Protein AF-A0A258FWJ2-F1 (afdb_monomer_lite)

Foldseek 3Di:
DDDDDPPPPPPPPPPDPDDPVVVVVVVVVVVVVVVVVDDPPPPPPPPVPPDDDPVNVVVVVVVVVVVVVVVVVVVVVVVVVVVVVVVVVVVLVVVVVVLVVQLVVVLVVLCVVCVVCVPVDDPCVSCVPVPSRPNPD

Radius of gyration: 53.13 Å; chains: 1; bounding box: 65×45×144 Å

Secondary structure (DSSP, 8-state):
-------------------HHHHHHHHHHHHHHHHHS----------------HHHHHHHHHHHHHHHHHHHHHHHHHHHHHHHHHHHHHHHHHHHHHHHHHHHHHHHHHHHHTGGGTTTS-HHHH--GGGS--S--

pLDDT: mean 71.68, std 14.43, range [39.16, 95.69]

Structure (mmCIF, N/CA/C/O backbone):
data_AF-A0A258FWJ2-F1
#
_entry.id   AF-A0A258FWJ2-F1
#
loop_
_atom_site.group_PDB
_atom_site.id
_atom_site.type_symbol
_atom_site.label_atom_id
_atom_site.label_alt_id
_atom_site.label_comp_id
_atom_site.label_asym_id
_atom_site.label_entity_id
_atom_site.label_seq_id
_atom_site.pdbx_PDB_ins_code
_atom_site.Cartn_x
_atom_site.Cartn_y
_atom_site.Cartn_z
_atom_site.occupancy
_atom_site.B_iso_or_equiv
_atom_site.auth_seq_id
_atom_site.auth_comp_id
_atom_site.auth_asym_id
_atom_site.auth_atom_id
_atom_site.pdbx_PDB_model_num
ATOM 1 N N . MET A 1 1 ? 8.472 -38.334 -91.007 1.00 42.06 1 MET A N 1
ATOM 2 C CA . MET A 1 1 ? 8.929 -37.196 -91.835 1.00 42.06 1 MET A CA 1
ATOM 3 C C . MET A 1 1 ? 7.805 -36.821 -92.793 1.00 42.06 1 MET A C 1
ATOM 5 O O . MET A 1 1 ? 7.604 -37.511 -93.783 1.00 42.06 1 MET A O 1
ATOM 9 N N . GLN A 1 2 ? 6.985 -35.828 -92.437 1.00 39.69 2 GLN A N 1
ATOM 10 C CA . GLN A 1 2 ? 5.788 -35.453 -93.197 1.00 39.69 2 GLN A CA 1
ATOM 11 C C . GLN A 1 2 ? 5.977 -34.100 -93.893 1.00 39.69 2 GLN A C 1
ATOM 13 O O . GLN A 1 2 ? 6.179 -33.077 -93.252 1.00 39.69 2 GLN A O 1
ATOM 18 N N . ARG A 1 3 ? 5.947 -34.194 -95.227 1.00 39.22 3 ARG A N 1
ATOM 19 C CA . ARG A 1 3 ? 5.434 -33.274 -96.254 1.00 39.22 3 ARG A CA 1
ATOM 20 C C . ARG A 1 3 ? 5.308 -31.794 -95.874 1.00 39.22 3 ARG A C 1
ATOM 22 O O . ARG A 1 3 ? 4.415 -31.393 -95.136 1.00 39.22 3 ARG A O 1
ATOM 29 N N . GLY A 1 4 ? 6.135 -30.986 -96.538 1.00 46.12 4 GLY A N 1
ATOM 30 C CA . GLY A 1 4 ? 5.884 -29.564 -96.720 1.00 46.12 4 GLY A CA 1
ATOM 31 C C . GLY A 1 4 ? 4.549 -29.342 -97.429 1.00 46.12 4 GLY A C 1
ATOM 32 O O . GLY A 1 4 ? 4.340 -29.805 -98.548 1.00 46.12 4 GLY A O 1
ATOM 33 N N . GLY A 1 5 ? 3.651 -28.634 -96.753 1.00 39.16 5 GLY A N 1
ATOM 34 C CA . GLY A 1 5 ? 2.446 -28.057 -97.326 1.00 39.16 5 GLY A CA 1
ATOM 35 C C . GLY A 1 5 ? 2.524 -26.547 -97.169 1.00 39.16 5 GLY A C 1
ATOM 36 O O . GLY A 1 5 ? 2.192 -26.016 -96.112 1.00 39.16 5 GLY A O 1
ATOM 37 N N . GLN A 1 6 ? 2.992 -25.846 -98.201 1.00 41.50 6 GLN A N 1
ATOM 38 C CA . GLN A 1 6 ? 2.782 -24.405 -98.288 1.00 41.50 6 GLN A CA 1
ATOM 39 C C . GLN A 1 6 ? 1.311 -24.175 -98.633 1.00 41.50 6 GLN A C 1
ATOM 41 O O . GLN A 1 6 ? 0.895 -24.302 -99.781 1.00 41.50 6 GLN A O 1
ATOM 46 N N . VAL A 1 7 ? 0.513 -23.866 -97.613 1.00 50.16 7 VAL A N 1
ATOM 47 C CA . VAL A 1 7 ? -0.854 -23.379 -97.785 1.00 50.16 7 VAL A CA 1
ATOM 48 C C . VAL A 1 7 ? -0.756 -21.946 -98.297 1.00 50.16 7 VAL A C 1
ATOM 50 O O . VAL A 1 7 ? -0.542 -21.003 -97.536 1.00 50.16 7 VAL A O 1
ATOM 53 N N . THR A 1 8 ? -0.883 -21.773 -99.611 1.00 44.75 8 THR A N 1
ATOM 54 C CA . THR A 1 8 ? -1.053 -20.468 -100.251 1.00 44.75 8 THR A CA 1
ATOM 55 C C . THR A 1 8 ? -2.443 -19.925 -99.931 1.00 44.75 8 THR A C 1
ATOM 57 O O . THR A 1 8 ? -3.365 -19.995 -100.740 1.00 44.75 8 THR A O 1
ATOM 60 N N . GLY A 1 9 ? -2.605 -19.374 -98.730 1.00 44.62 9 GLY A N 1
ATOM 61 C CA . GLY A 1 9 ? -3.699 -18.459 -98.439 1.00 44.62 9 GLY A CA 1
ATOM 62 C C . GLY A 1 9 ? -3.411 -17.132 -99.131 1.00 44.62 9 GLY A C 1
ATOM 63 O O . GLY A 1 9 ? -2.594 -16.349 -98.649 1.00 44.62 9 GLY A O 1
ATOM 64 N N . GLN A 1 10 ? -4.050 -16.877 -100.276 1.00 44.03 10 GLN A N 1
ATOM 65 C CA . GLN A 1 10 ? -4.081 -15.544 -100.877 1.00 44.03 10 GLN A CA 1
ATOM 66 C C . GLN A 1 10 ? -4.831 -14.587 -99.940 1.00 44.03 10 GLN A C 1
ATOM 68 O O . GLN A 1 10 ? -6.030 -14.353 -100.080 1.00 44.03 10 GLN A O 1
ATOM 73 N N . TYR A 1 11 ? -4.124 -13.978 -98.994 1.00 47.44 11 TYR A N 1
ATOM 74 C CA . TYR A 1 11 ? -4.615 -12.774 -98.346 1.00 47.44 11 TYR A CA 1
ATOM 75 C C . TYR A 1 11 ? -4.491 -11.642 -99.363 1.00 47.44 11 TYR A C 1
ATOM 77 O O . TYR A 1 11 ? -3.413 -11.081 -99.565 1.00 47.44 11 TYR A O 1
ATOM 85 N N . ARG A 1 12 ? -5.598 -11.299 -100.033 1.00 43.47 12 ARG A N 1
ATOM 86 C CA . ARG A 1 12 ? -5.720 -10.002 -100.707 1.00 43.47 12 ARG A CA 1
ATOM 87 C C . ARG A 1 12 ? -5.593 -8.923 -99.634 1.00 43.47 12 ARG A C 1
ATOM 89 O O . ARG A 1 12 ? -6.575 -8.526 -99.012 1.00 43.47 12 ARG A O 1
ATOM 96 N N . VAL A 1 13 ? -4.368 -8.461 -99.395 1.00 53.97 13 VAL A N 1
ATOM 97 C CA . VAL A 1 13 ? -4.097 -7.297 -98.553 1.00 53.97 13 VAL A CA 1
ATOM 98 C C . VAL A 1 13 ? -4.634 -6.091 -99.305 1.00 53.97 13 VAL A C 1
ATOM 100 O O . VAL A 1 13 ? -3.949 -5.484 -100.129 1.00 53.97 13 VAL A O 1
ATOM 103 N N . ASN A 1 14 ? -5.895 -5.759 -99.044 1.00 53.50 14 ASN A N 1
ATOM 104 C CA . ASN A 1 14 ? -6.475 -4.497 -99.461 1.00 53.50 14 ASN A CA 1
ATOM 105 C C . ASN A 1 14 ? -5.670 -3.399 -98.751 1.00 53.50 14 ASN A C 1
ATOM 107 O O . ASN A 1 14 ? -5.885 -3.129 -97.568 1.00 53.50 14 ASN A O 1
ATOM 111 N N . ARG A 1 15 ? -4.679 -2.815 -99.440 1.00 54.47 15 ARG A N 1
ATOM 112 C CA . ARG A 1 15 ? -3.835 -1.729 -98.921 1.00 54.47 15 ARG A CA 1
ATOM 113 C C . ARG A 1 15 ? -4.678 -0.463 -98.779 1.00 54.47 15 ARG A C 1
ATOM 115 O O . ARG A 1 15 ? -4.561 0.475 -99.563 1.00 54.47 15 ARG A O 1
ATOM 122 N N . ARG A 1 16 ? -5.535 -0.410 -97.761 1.00 62.28 16 ARG A N 1
ATOM 123 C CA . ARG A 1 16 ? -6.102 0.857 -97.304 1.00 62.28 16 ARG A CA 1
ATOM 124 C C . ARG A 1 16 ? -4.953 1.672 -96.718 1.00 62.28 16 ARG A C 1
ATOM 126 O O . ARG A 1 16 ? -4.157 1.151 -95.940 1.00 62.28 16 ARG A O 1
ATOM 133 N N . ARG A 1 17 ? -4.824 2.936 -97.130 1.00 60.09 17 ARG A N 1
ATOM 134 C CA . ARG A 1 17 ? -3.813 3.857 -96.594 1.00 60.09 17 ARG A CA 1
ATOM 135 C C . ARG A 1 17 ? -4.141 4.133 -95.128 1.00 60.09 17 ARG A C 1
ATOM 137 O O . ARG A 1 17 ? -4.901 5.040 -94.811 1.00 60.09 17 ARG A O 1
ATOM 144 N N . ILE A 1 18 ? -3.598 3.316 -94.233 1.00 62.81 18 ILE A N 1
ATOM 145 C CA . ILE A 1 18 ? -3.693 3.533 -92.794 1.00 62.81 18 ILE A CA 1
ATOM 146 C C . ILE A 1 18 ? -2.810 4.744 -92.477 1.00 62.81 18 ILE A C 1
ATOM 148 O O . ILE A 1 18 ? -1.599 4.722 -92.700 1.00 62.81 18 ILE A O 1
ATOM 152 N N . GLY A 1 19 ? -3.428 5.833 -92.017 1.00 64.62 19 GLY A N 1
ATOM 153 C CA . GLY A 1 19 ? -2.712 7.054 -91.656 1.00 64.62 19 GLY A CA 1
ATOM 154 C C . GLY A 1 19 ? -1.692 6.800 -90.542 1.00 64.62 19 GLY A C 1
ATOM 1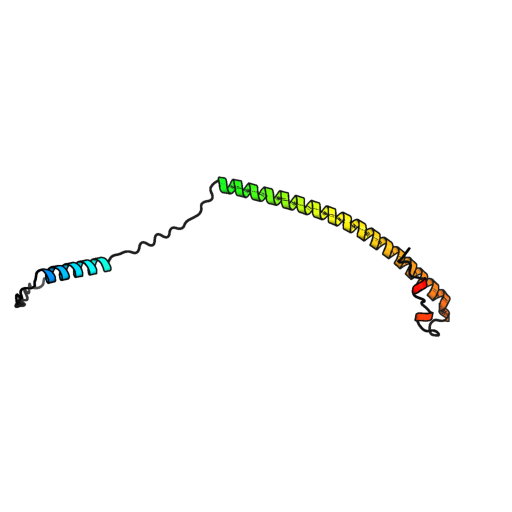55 O O . GLY A 1 19 ? -1.904 5.956 -89.671 1.00 64.62 19 GLY A O 1
ATOM 156 N N . LYS A 1 20 ? -0.589 7.562 -90.533 1.00 64.00 20 LYS A N 1
ATOM 157 C CA . LYS A 1 20 ? 0.539 7.401 -89.588 1.00 64.00 20 LYS A CA 1
ATOM 158 C C . LYS A 1 20 ? 0.106 7.333 -88.109 1.00 64.00 20 LYS A C 1
ATOM 160 O O . LYS A 1 20 ? 0.735 6.638 -87.318 1.00 64.00 20 LYS A O 1
ATOM 165 N N . LYS A 1 21 ? -1.005 7.990 -87.753 1.00 62.91 21 LYS A N 1
ATOM 166 C CA . LYS A 1 21 ? -1.590 7.990 -86.400 1.00 62.91 21 LYS A CA 1
ATOM 167 C C . LYS A 1 21 ? -2.117 6.616 -85.964 1.00 62.91 21 LYS A C 1
ATOM 169 O O . LYS A 1 21 ? -1.930 6.233 -84.816 1.00 62.91 21 LYS A O 1
ATOM 174 N N . ALA A 1 22 ? -2.705 5.846 -86.877 1.00 63.75 22 ALA A N 1
ATOM 175 C CA . ALA A 1 22 ? -3.238 4.521 -86.564 1.00 63.75 22 ALA A CA 1
ATOM 176 C C . ALA A 1 22 ? -2.125 3.472 -86.380 1.00 63.75 22 ALA A C 1
ATOM 178 O O . ALA A 1 22 ? -2.260 2.578 -85.550 1.00 63.75 22 ALA A O 1
ATOM 179 N N . MET A 1 23 ? -0.985 3.625 -87.068 1.00 63.16 23 MET A N 1
ATOM 180 C CA . MET A 1 23 ? 0.195 2.787 -86.805 1.00 63.16 23 MET A CA 1
ATOM 181 C C . MET A 1 23 ? 0.864 3.097 -85.461 1.00 63.16 23 MET A C 1
ATOM 183 O O . MET A 1 23 ? 1.434 2.203 -84.839 1.00 63.16 23 MET A O 1
ATOM 187 N N . ALA A 1 24 ? 0.819 4.351 -85.003 1.00 68.00 24 ALA A N 1
ATOM 188 C CA . ALA A 1 24 ? 1.322 4.702 -83.677 1.00 68.00 24 ALA A CA 1
ATOM 189 C C . ALA A 1 24 ? 0.452 4.076 -82.575 1.00 68.00 24 ALA A C 1
ATOM 191 O O . ALA A 1 24 ? 0.984 3.529 -81.615 1.00 68.00 24 ALA A O 1
ATOM 192 N N . LEU A 1 25 ? -0.870 4.088 -82.761 1.00 70.50 25 LEU A N 1
ATOM 193 C CA . LEU A 1 25 ? -1.834 3.583 -81.784 1.00 70.50 25 LEU A CA 1
ATOM 194 C C . LEU A 1 25 ? -1.801 2.050 -81.656 1.00 70.50 25 LEU A C 1
ATOM 196 O O . LEU A 1 25 ? -1.854 1.519 -80.548 1.00 70.50 25 LEU A O 1
ATOM 200 N N . SER A 1 26 ? -1.611 1.322 -82.763 1.00 68.19 26 SER A N 1
ATOM 201 C CA . SER A 1 26 ? -1.420 -0.133 -82.698 1.00 68.19 26 SER A CA 1
ATOM 202 C C . SER A 1 26 ? -0.120 -0.508 -81.978 1.00 68.19 26 SER A C 1
ATOM 204 O O . SER A 1 26 ? -0.109 -1.410 -81.142 1.00 68.19 26 SER A O 1
ATOM 206 N N . ARG A 1 27 ? 0.969 0.237 -82.212 1.00 68.00 27 ARG A N 1
ATOM 207 C CA . ARG A 1 27 ? 2.251 0.016 -81.524 1.00 68.00 27 ARG A CA 1
ATOM 208 C C . ARG A 1 27 ? 2.180 0.315 -80.028 1.00 68.00 27 ARG A C 1
ATOM 210 O O . ARG A 1 27 ? 2.769 -0.428 -79.248 1.00 68.00 27 ARG A O 1
ATOM 217 N N . THR A 1 28 ? 1.464 1.359 -79.608 1.00 68.56 28 THR A N 1
ATOM 218 C CA . THR A 1 28 ? 1.301 1.658 -78.177 1.00 68.56 28 THR A CA 1
ATOM 219 C C . THR A 1 28 ? 0.393 0.652 -77.481 1.00 68.56 28 THR A C 1
ATOM 221 O O . THR A 1 28 ? 0.716 0.251 -76.367 1.00 68.56 28 THR A O 1
ATOM 224 N N . SER A 1 29 ? -0.674 0.177 -78.135 1.00 70.06 29 SER A N 1
ATOM 225 C CA . SER A 1 29 ? -1.558 -0.855 -77.568 1.00 70.06 29 SER A CA 1
ATOM 226 C C . SER A 1 29 ? -0.821 -2.172 -77.289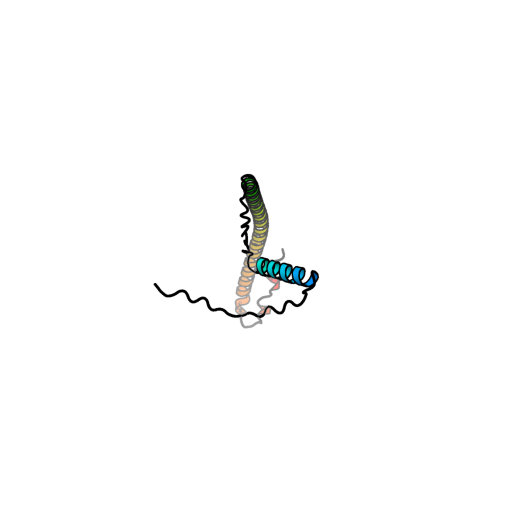 1.00 70.06 29 SER A C 1
ATOM 228 O O . SER A 1 29 ? -0.903 -2.691 -76.178 1.00 70.06 29 SER A O 1
ATOM 230 N N . LEU A 1 30 ? 0.024 -2.625 -78.224 1.00 66.19 30 LEU A N 1
ATOM 231 C CA . LEU A 1 30 ? 0.864 -3.817 -78.056 1.00 66.19 30 LEU A CA 1
ATOM 232 C C . LEU A 1 30 ? 1.905 -3.659 -76.936 1.00 66.19 30 LEU A C 1
ATOM 234 O O . LEU A 1 30 ? 2.220 -4.617 -76.232 1.00 66.19 30 LEU A O 1
ATOM 238 N N . LEU A 1 31 ? 2.447 -2.451 -76.742 1.00 66.75 31 LEU A N 1
ATOM 239 C CA . LEU A 1 31 ? 3.363 -2.168 -75.632 1.00 66.75 31 LEU A CA 1
ATOM 240 C C . LEU A 1 31 ? 2.637 -2.101 -74.280 1.00 66.75 31 LEU A C 1
ATOM 242 O O . LEU A 1 31 ? 3.226 -2.476 -73.265 1.00 66.75 31 LEU A O 1
ATOM 246 N N . LEU A 1 32 ? 1.379 -1.650 -74.258 1.00 65.81 32 LEU A N 1
ATOM 247 C CA . LEU A 1 32 ? 0.546 -1.633 -73.055 1.00 65.81 32 LEU A CA 1
ATOM 248 C C . LEU A 1 32 ? 0.177 -3.053 -72.613 1.00 65.81 32 LEU A C 1
ATOM 250 O O . LEU A 1 32 ? 0.392 -3.394 -71.452 1.00 65.81 32 LEU A O 1
ATOM 254 N N . GLU A 1 33 ? -0.291 -3.901 -73.534 1.00 63.78 33 GLU A N 1
ATOM 255 C CA . GLU A 1 33 ? -0.618 -5.309 -73.249 1.00 63.78 33 GLU A CA 1
ATOM 256 C C . GLU A 1 33 ? 0.595 -6.083 -72.718 1.00 63.78 33 GLU A C 1
ATOM 258 O O . GLU A 1 33 ? 0.490 -6.870 -71.772 1.00 63.78 33 GLU A O 1
ATOM 263 N N . ARG A 1 34 ? 1.788 -5.805 -73.260 1.00 61.66 34 ARG A N 1
ATOM 264 C CA . ARG A 1 34 ? 3.033 -6.442 -72.811 1.00 61.66 34 ARG A CA 1
ATOM 265 C C . ARG A 1 34 ? 3.495 -5.963 -71.431 1.00 61.66 34 ARG A C 1
ATOM 267 O O . ARG A 1 34 ? 4.142 -6.720 -70.717 1.00 61.66 34 ARG A O 1
ATOM 274 N N . LYS A 1 35 ? 3.168 -4.725 -71.038 1.00 59.91 35 LYS A N 1
ATOM 275 C CA . LYS A 1 35 ? 3.461 -4.191 -69.694 1.00 59.91 35 LYS A CA 1
ATOM 276 C C . LYS A 1 35 ? 2.418 -4.597 -68.650 1.00 59.91 35 LYS A C 1
ATOM 278 O O . LYS A 1 35 ? 2.769 -4.716 -67.481 1.00 59.91 35 LYS A O 1
ATOM 283 N N . MET A 1 36 ? 1.170 -4.844 -69.050 1.00 59.00 36 MET A N 1
ATOM 284 C CA . MET A 1 36 ? 0.121 -5.336 -68.147 1.00 59.00 36 MET A CA 1
ATOM 285 C C . MET A 1 36 ? 0.295 -6.814 -67.768 1.00 59.00 36 MET A C 1
ATOM 287 O O . MET A 1 36 ? -0.156 -7.220 -66.701 1.00 59.00 36 MET A O 1
ATOM 291 N N . SER A 1 37 ? 0.975 -7.611 -68.596 1.00 56.69 37 SER A N 1
ATOM 292 C CA . SER A 1 37 ? 1.133 -9.058 -68.388 1.00 56.69 37 SER A CA 1
ATOM 293 C C . SER A 1 37 ? 2.380 -9.477 -67.599 1.00 56.69 37 SER A C 1
ATOM 295 O O . SER A 1 37 ? 2.512 -10.655 -67.274 1.00 56.69 37 SER A O 1
ATOM 297 N N . VAL A 1 38 ? 3.287 -8.560 -67.233 1.00 61.25 38 VAL A N 1
ATOM 298 C CA . VAL A 1 38 ? 4.512 -8.924 -66.495 1.00 61.25 38 VAL A CA 1
ATOM 299 C C . VAL A 1 38 ? 4.882 -7.866 -65.455 1.00 61.25 38 VAL A C 1
ATOM 301 O O . VAL A 1 38 ? 5.729 -7.005 -65.676 1.00 61.25 38 VAL A O 1
ATOM 304 N N . ALA A 1 39 ? 4.287 -7.972 -64.271 1.00 60.00 39 ALA A N 1
ATOM 305 C CA . ALA A 1 39 ? 4.876 -7.424 -63.055 1.00 60.00 39 ALA A CA 1
ATOM 306 C C . ALA A 1 39 ? 4.797 -8.490 -61.952 1.00 60.00 39 ALA A C 1
ATOM 308 O O . ALA A 1 39 ? 3.730 -8.665 -61.357 1.00 60.00 39 ALA A O 1
ATOM 309 N N . PRO A 1 40 ? 5.883 -9.226 -61.637 1.00 57.50 40 PRO A N 1
ATOM 310 C CA . PRO A 1 40 ? 5.900 -10.006 -60.414 1.00 57.50 40 PRO A CA 1
ATOM 311 C C . PRO A 1 40 ? 5.883 -9.017 -59.247 1.00 57.50 40 PRO A C 1
ATOM 313 O O . PRO A 1 40 ? 6.835 -8.275 -59.005 1.00 57.50 40 PRO A O 1
ATOM 316 N N . LYS A 1 41 ? 4.759 -8.977 -58.533 1.00 59.09 41 LYS A N 1
ATOM 317 C CA . LYS A 1 41 ? 4.562 -8.169 -57.330 1.00 59.09 41 LYS A CA 1
ATOM 318 C C . LYS A 1 41 ? 5.475 -8.727 -56.230 1.00 59.09 41 LYS A C 1
ATOM 320 O O . LYS A 1 41 ? 5.049 -9.554 -55.428 1.00 59.09 41 LYS A O 1
ATOM 325 N N . GLN A 1 42 ? 6.745 -8.317 -56.206 1.00 61.44 42 GLN A N 1
ATOM 326 C CA . GLN A 1 42 ? 7.671 -8.624 -55.114 1.00 61.44 42 GLN A CA 1
ATOM 327 C C . GLN A 1 42 ? 7.163 -7.943 -53.839 1.00 61.44 42 GLN A C 1
ATOM 329 O O . GLN A 1 42 ? 7.510 -6.808 -53.518 1.00 61.44 42 GLN A O 1
ATOM 334 N N . ARG A 1 43 ? 6.316 -8.649 -53.087 1.00 62.78 43 ARG A N 1
ATOM 335 C CA . ARG A 1 43 ? 6.011 -8.309 -51.700 1.00 62.78 43 ARG A CA 1
ATOM 336 C C . ARG A 1 43 ? 7.271 -8.578 -50.881 1.00 62.78 43 ARG A C 1
ATOM 338 O O . ARG A 1 43 ? 7.450 -9.678 -50.364 1.00 62.78 43 ARG A O 1
ATOM 345 N N . ARG A 1 44 ? 8.156 -7.586 -50.764 1.00 62.97 44 ARG A N 1
ATOM 346 C CA . ARG A 1 44 ? 9.183 -7.601 -49.719 1.00 62.97 44 ARG A CA 1
ATOM 347 C C . ARG A 1 44 ? 8.447 -7.579 -48.382 1.00 62.97 44 ARG A C 1
ATOM 349 O O . ARG A 1 44 ? 7.953 -6.539 -47.959 1.00 62.97 44 ARG A O 1
ATOM 356 N N . LYS A 1 45 ? 8.325 -8.742 -47.741 1.00 63.06 45 LYS A N 1
ATOM 357 C CA . LYS A 1 45 ? 7.972 -8.825 -46.324 1.00 63.06 45 LYS A CA 1
ATOM 358 C C . LYS A 1 45 ? 9.155 -8.242 -45.563 1.00 63.06 45 LYS A C 1
ATOM 360 O O . LYS A 1 45 ? 10.112 -8.950 -45.266 1.00 63.06 45 LYS A O 1
ATOM 365 N N . VAL A 1 46 ? 9.131 -6.937 -45.318 1.00 60.44 46 VAL A N 1
ATOM 366 C CA . VAL A 1 46 ? 10.069 -6.316 -44.386 1.00 60.44 46 VAL A CA 1
ATOM 367 C C . VAL A 1 46 ? 9.571 -6.704 -43.001 1.00 60.44 46 VAL A C 1
ATOM 369 O O . VAL A 1 46 ? 8.746 -6.019 -42.406 1.00 60.44 46 VAL A O 1
ATOM 372 N N . ALA A 1 47 ? 9.991 -7.873 -42.523 1.00 64.56 47 ALA A N 1
ATOM 373 C CA . ALA A 1 47 ? 9.889 -8.177 -41.109 1.00 64.56 47 ALA A CA 1
ATOM 374 C C . ALA A 1 47 ? 10.861 -7.221 -40.414 1.00 64.56 47 ALA A C 1
ATOM 376 O O . ALA A 1 47 ? 12.070 -7.449 -40.401 1.00 64.56 47 ALA A O 1
ATOM 377 N N . PHE A 1 48 ? 10.341 -6.099 -39.921 1.00 62.50 48 PHE A N 1
ATOM 378 C CA . PHE A 1 48 ? 11.083 -5.214 -39.038 1.00 62.50 48 PHE A CA 1
ATOM 379 C C . PHE A 1 48 ? 11.260 -5.950 -37.709 1.00 62.50 48 PHE A C 1
ATOM 381 O O . PHE A 1 48 ? 10.452 -5.842 -36.792 1.00 62.50 48 PHE A O 1
ATOM 388 N N . ILE A 1 49 ? 12.280 -6.801 -37.651 1.00 66.50 49 ILE A N 1
ATOM 389 C CA . ILE A 1 49 ? 12.671 -7.489 -36.428 1.00 66.50 49 ILE A CA 1
ATOM 390 C C . ILE A 1 49 ? 13.441 -6.452 -35.623 1.00 66.50 49 ILE A C 1
ATOM 392 O O . ILE A 1 49 ? 14.613 -6.189 -35.898 1.00 66.50 49 ILE A O 1
ATOM 396 N N . TRP A 1 50 ? 12.760 -5.820 -34.671 1.00 69.62 50 TRP A N 1
ATOM 397 C CA . TRP A 1 50 ? 13.395 -4.904 -33.737 1.00 69.62 50 TRP A CA 1
ATOM 398 C C . TRP A 1 50 ? 14.384 -5.711 -32.895 1.00 69.62 50 TRP A C 1
ATOM 400 O O . TRP A 1 50 ? 13.995 -6.512 -32.048 1.00 69.62 50 TRP A O 1
ATOM 410 N N . ARG A 1 51 ? 15.676 -5.592 -33.211 1.00 76.62 51 ARG A N 1
ATOM 411 C CA . ARG A 1 51 ? 16.746 -6.270 -32.479 1.00 76.62 51 ARG A CA 1
ATOM 412 C C . ARG A 1 51 ? 17.193 -5.341 -31.355 1.00 76.62 51 ARG A C 1
ATOM 414 O O . ARG A 1 51 ? 17.856 -4.346 -31.655 1.00 76.62 51 ARG A O 1
ATOM 421 N N . PRO A 1 52 ? 16.841 -5.624 -30.089 1.00 77.06 52 PRO A N 1
ATOM 422 C CA . PRO A 1 52 ? 17.271 -4.787 -28.982 1.00 77.06 52 PRO A CA 1
ATOM 423 C C . PRO A 1 52 ? 18.799 -4.778 -28.924 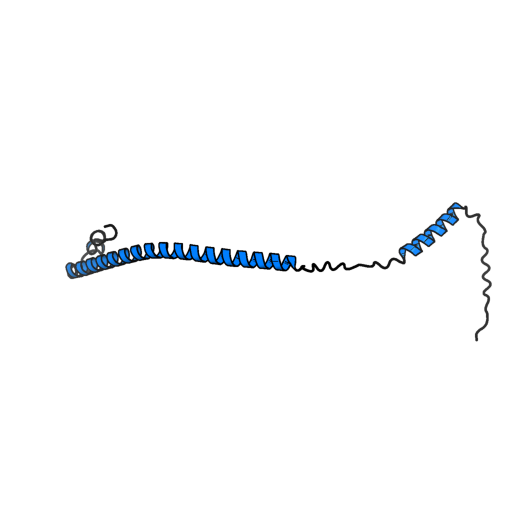1.00 77.06 52 PRO A C 1
ATOM 425 O O . PRO A 1 52 ? 19.455 -5.822 -28.894 1.00 77.06 52 PRO A O 1
ATOM 428 N N . THR A 1 53 ? 19.376 -3.581 -28.953 1.00 83.38 53 THR A N 1
ATOM 429 C CA . THR A 1 53 ? 20.818 -3.399 -28.770 1.00 83.38 53 THR A CA 1
ATOM 430 C C . THR A 1 53 ? 21.175 -3.531 -27.290 1.00 83.38 53 THR A C 1
ATOM 432 O O . THR A 1 53 ? 20.312 -3.435 -26.418 1.00 83.38 53 THR A O 1
ATOM 435 N N . ARG A 1 54 ? 22.465 -3.705 -26.975 1.00 88.62 54 ARG A N 1
ATOM 436 C CA . ARG A 1 54 ? 22.961 -3.814 -25.586 1.00 88.62 54 ARG A CA 1
ATOM 437 C C . ARG A 1 54 ? 22.513 -2.652 -24.682 1.00 88.62 54 ARG A C 1
ATOM 439 O O . ARG A 1 54 ? 22.300 -2.856 -23.494 1.00 88.62 54 ARG A O 1
ATOM 446 N N . VAL A 1 55 ? 22.294 -1.469 -25.259 1.00 88.38 55 VAL A N 1
ATOM 447 C CA . VAL A 1 55 ? 21.780 -0.283 -24.554 1.00 88.38 55 VAL A CA 1
ATOM 448 C C . VAL A 1 55 ? 20.349 -0.491 -24.053 1.00 88.38 55 VAL A C 1
ATOM 450 O O . VAL A 1 55 ? 20.037 -0.114 -22.929 1.00 88.38 55 VAL A O 1
ATOM 453 N N . HIS A 1 56 ? 19.492 -1.148 -24.838 1.00 90.75 56 HIS A N 1
ATOM 454 C CA . HIS A 1 56 ? 18.112 -1.433 -24.435 1.00 90.75 56 HIS A CA 1
ATOM 455 C C . HIS A 1 56 ? 18.071 -2.398 -23.248 1.00 90.75 56 HIS A C 1
ATOM 457 O O . HIS A 1 56 ? 17.272 -2.210 -22.339 1.00 90.75 56 HIS A O 1
ATOM 463 N N . TYR A 1 57 ? 18.974 -3.382 -23.217 1.00 90.81 57 TYR A N 1
ATOM 464 C CA . TYR A 1 57 ? 19.104 -4.289 -22.077 1.00 90.81 57 TYR A CA 1
ATOM 465 C C . TYR A 1 57 ? 19.600 -3.576 -20.819 1.00 90.81 57 TYR A C 1
ATOM 467 O O . TYR A 1 57 ? 19.069 -3.826 -19.743 1.00 90.81 57 TYR A O 1
ATOM 475 N N . ALA A 1 58 ? 20.566 -2.662 -20.947 1.00 91.38 58 ALA A N 1
ATOM 476 C CA . ALA A 1 58 ? 21.040 -1.865 -19.817 1.00 91.38 58 ALA A CA 1
ATOM 477 C C . ALA A 1 58 ? 19.935 -0.951 -19.254 1.00 91.38 58 ALA A C 1
ATOM 479 O O . ALA A 1 58 ? 19.732 -0.908 -18.042 1.00 91.38 58 ALA A O 1
ATOM 480 N N . LEU A 1 59 ? 19.173 -0.280 -20.125 1.00 93.31 59 LEU A N 1
ATOM 481 C CA . LEU A 1 59 ? 18.033 0.550 -19.720 1.00 93.31 59 LEU A CA 1
ATOM 482 C C . LEU A 1 59 ? 16.923 -0.277 -19.069 1.00 93.31 59 LEU A C 1
ATOM 484 O O . LEU A 1 59 ? 16.386 0.117 -18.036 1.00 9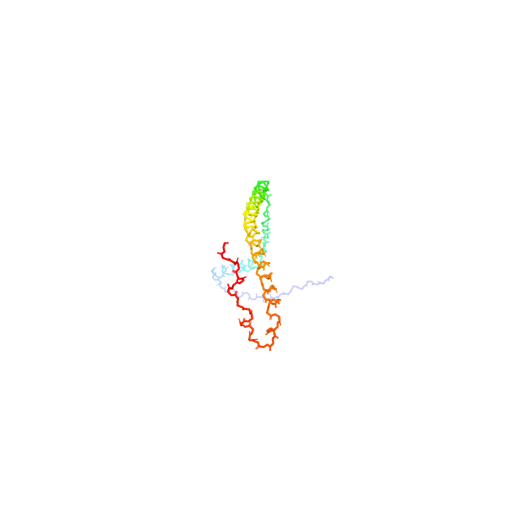3.31 59 LEU A O 1
ATOM 488 N N . PHE A 1 60 ? 16.602 -1.438 -19.640 1.00 93.81 60 PHE A N 1
ATOM 489 C CA . PHE A 1 60 ? 15.607 -2.342 -19.076 1.00 93.81 60 PHE A CA 1
ATOM 490 C C . PHE A 1 60 ? 16.038 -2.867 -17.703 1.00 93.81 60 PHE A C 1
ATOM 492 O O . PHE A 1 60 ? 15.249 -2.831 -16.765 1.00 93.81 60 PHE A O 1
ATOM 499 N N . ALA A 1 61 ? 17.298 -3.279 -17.549 1.00 94.12 61 ALA A N 1
ATOM 500 C CA . ALA A 1 61 ? 17.838 -3.711 -16.264 1.00 94.12 61 ALA A CA 1
ATOM 501 C C . ALA A 1 61 ? 17.780 -2.591 -15.211 1.00 94.12 61 ALA A C 1
ATOM 503 O O . ALA A 1 61 ? 17.388 -2.844 -14.073 1.00 94.12 61 ALA A O 1
ATOM 504 N N . GLY A 1 62 ? 18.096 -1.350 -15.597 1.00 95.44 62 GLY A N 1
ATOM 505 C CA . GLY A 1 62 ? 17.968 -0.182 -14.722 1.00 95.44 62 GLY A CA 1
ATOM 506 C C . GLY A 1 62 ? 16.525 0.078 -14.284 1.00 95.44 62 GLY A C 1
ATOM 507 O O . GLY A 1 62 ? 16.270 0.288 -13.100 1.00 95.44 62 GLY A O 1
ATOM 508 N N . LEU A 1 63 ? 15.568 -0.008 -15.212 1.00 95.69 63 LEU A N 1
ATOM 509 C CA . LEU A 1 63 ? 14.140 0.115 -14.906 1.00 95.69 63 LEU A CA 1
ATOM 510 C C . LEU A 1 63 ? 13.663 -0.978 -13.950 1.00 95.69 63 LEU A C 1
ATOM 512 O O . LEU A 1 63 ? 12.984 -0.677 -12.973 1.00 95.69 63 LEU A O 1
ATOM 516 N N . VAL A 1 64 ? 14.044 -2.232 -14.196 1.00 95.50 64 VAL A N 1
ATOM 517 C CA . VAL A 1 64 ? 13.686 -3.357 -13.323 1.00 95.50 64 VAL A CA 1
ATOM 518 C C . VAL A 1 64 ? 14.257 -3.154 -11.919 1.00 95.50 64 VAL A C 1
ATOM 520 O O . VAL A 1 64 ? 13.531 -3.321 -10.941 1.00 95.50 64 VAL A O 1
ATOM 523 N N . ALA A 1 65 ? 15.520 -2.737 -11.801 1.00 94.38 65 ALA A N 1
ATOM 524 C CA . ALA A 1 65 ? 16.135 -2.449 -10.508 1.00 94.38 65 ALA A CA 1
ATOM 525 C C . ALA A 1 65 ? 15.418 -1.305 -9.772 1.00 94.38 65 ALA A C 1
ATOM 527 O O . ALA A 1 65 ? 15.120 -1.430 -8.585 1.00 94.38 65 ALA A O 1
ATOM 528 N N . PHE A 1 66 ? 15.077 -0.223 -10.476 1.00 95.31 66 PHE A N 1
ATOM 529 C CA . PHE A 1 66 ? 14.331 0.898 -9.902 1.00 95.31 66 PHE A CA 1
ATOM 530 C C . PHE A 1 66 ? 12.945 0.472 -9.403 1.00 95.31 66 PHE A C 1
ATOM 532 O O . PHE A 1 66 ? 12.561 0.810 -8.285 1.00 95.31 66 PHE A O 1
ATOM 539 N N . PHE A 1 67 ? 12.215 -0.323 -10.189 1.00 95.00 67 PHE A N 1
ATOM 540 C CA . PHE A 1 67 ? 10.914 -0.858 -9.786 1.00 95.00 67 PHE A CA 1
ATOM 541 C C . PHE A 1 67 ? 11.017 -1.786 -8.574 1.00 95.00 67 PHE A C 1
ATOM 543 O O . PHE A 1 67 ? 10.207 -1.677 -7.655 1.00 95.00 67 PHE A O 1
ATOM 550 N N . MET A 1 68 ? 12.016 -2.667 -8.524 1.00 92.81 68 MET A N 1
ATOM 551 C CA . MET A 1 68 ? 12.229 -3.548 -7.372 1.00 92.81 68 MET A CA 1
ATOM 552 C C . MET A 1 68 ? 12.505 -2.755 -6.092 1.00 92.81 68 MET A C 1
ATOM 554 O O . MET A 1 68 ? 11.879 -3.004 -5.065 1.00 92.81 68 MET A O 1
ATOM 558 N N . ILE A 1 69 ? 13.386 -1.755 -6.153 1.00 92.94 69 ILE A N 1
ATOM 559 C CA . ILE A 1 69 ? 13.702 -0.911 -4.993 1.00 92.94 69 ILE A CA 1
ATOM 560 C C . ILE A 1 69 ? 12.481 -0.076 -4.583 1.00 92.94 69 ILE A C 1
ATOM 562 O O . ILE A 1 69 ? 12.153 -0.005 -3.399 1.00 92.94 69 ILE A O 1
ATOM 566 N N . GLY A 1 70 ? 11.777 0.517 -5.550 1.00 89.69 70 GLY A N 1
ATOM 567 C CA . GLY A 1 70 ? 10.589 1.332 -5.297 1.00 89.69 70 GLY A CA 1
ATOM 568 C C . GLY A 1 70 ? 9.456 0.538 -4.647 1.00 89.69 70 GLY A C 1
ATOM 569 O O . GLY A 1 70 ? 8.881 0.981 -3.654 1.00 89.69 70 GLY A O 1
ATOM 570 N N . THR A 1 71 ? 9.164 -0.660 -5.158 1.00 90.19 71 THR A N 1
ATOM 571 C CA . THR A 1 71 ? 8.123 -1.540 -4.604 1.00 90.19 71 THR A CA 1
ATOM 572 C C . THR A 1 71 ? 8.492 -2.072 -3.221 1.00 90.19 71 THR A C 1
ATOM 574 O O . THR A 1 71 ? 7.651 -2.033 -2.325 1.00 90.19 71 THR A O 1
ATOM 577 N N . ALA A 1 72 ? 9.742 -2.496 -3.007 1.00 87.75 72 ALA A N 1
ATOM 578 C CA . ALA A 1 72 ? 10.214 -2.948 -1.699 1.00 87.75 72 ALA A CA 1
ATOM 579 C C . ALA A 1 72 ? 10.153 -1.828 -0.646 1.00 87.75 72 ALA A C 1
ATOM 581 O O . ALA A 1 72 ? 9.643 -2.043 0.454 1.00 87.75 72 ALA A O 1
ATOM 582 N N . GLY A 1 73 ? 10.604 -0.617 -0.994 1.00 86.94 73 GLY A N 1
ATOM 583 C CA . GLY A 1 73 ? 10.523 0.551 -0.115 1.00 86.94 73 GLY A CA 1
ATOM 584 C C . GLY A 1 73 ? 9.079 0.940 0.215 1.00 86.94 73 GLY A C 1
ATOM 585 O O . GLY A 1 73 ? 8.750 1.177 1.377 1.00 86.94 73 GLY A O 1
ATOM 586 N N . TYR A 1 74 ? 8.194 0.936 -0.785 1.00 88.19 74 TYR A N 1
ATOM 587 C CA . TYR A 1 74 ? 6.772 1.222 -0.591 1.00 88.19 74 TYR A CA 1
ATOM 588 C C . TYR A 1 74 ? 6.083 0.181 0.305 1.00 88.19 74 TYR A C 1
ATOM 590 O O . TYR A 1 74 ? 5.352 0.543 1.227 1.00 88.19 74 TYR A O 1
ATOM 598 N N . ALA A 1 75 ? 6.348 -1.108 0.081 1.00 85.31 75 ALA A N 1
ATOM 599 C CA . ALA A 1 75 ? 5.797 -2.191 0.891 1.00 85.31 75 ALA A CA 1
ATOM 600 C C . ALA A 1 75 ? 6.269 -2.115 2.353 1.00 85.31 75 ALA A C 1
ATOM 602 O O . ALA A 1 75 ? 5.468 -2.307 3.269 1.00 85.31 75 ALA A O 1
ATOM 603 N N . TYR A 1 76 ? 7.543 -1.780 2.580 1.00 89.44 76 TYR A N 1
ATOM 604 C CA . TYR A 1 76 ? 8.086 -1.572 3.922 1.00 89.44 76 TYR A CA 1
ATOM 605 C C . TYR A 1 76 ? 7.389 -0.415 4.652 1.00 89.44 76 TYR A C 1
ATOM 607 O O . TYR A 1 76 ? 6.981 -0.560 5.806 1.00 89.44 76 TYR A O 1
ATOM 615 N N . TYR A 1 77 ? 7.189 0.714 3.968 1.00 87.00 77 TYR A N 1
ATOM 616 C CA . TYR A 1 77 ? 6.513 1.877 4.543 1.00 87.00 77 TYR A CA 1
ATOM 617 C C . TYR A 1 77 ? 5.040 1.591 4.879 1.00 87.00 77 TYR A C 1
ATOM 619 O O . TYR A 1 77 ? 4.562 1.949 5.955 1.00 87.00 77 TYR A O 1
ATOM 627 N N . GLN A 1 78 ? 4.330 0.878 4.001 1.00 86.56 78 GLN A N 1
ATOM 628 C CA . GLN A 1 78 ? 2.949 0.461 4.259 1.00 86.56 78 GLN A CA 1
ATOM 629 C C . GLN A 1 78 ? 2.847 -0.509 5.440 1.00 86.56 78 GLN A C 1
ATOM 631 O O . GLN A 1 78 ? 1.935 -0.389 6.256 1.00 86.56 78 GLN A O 1
ATOM 636 N N . GLN A 1 79 ? 3.791 -1.446 5.586 1.00 82.06 79 GLN A N 1
ATOM 637 C CA . GLN A 1 79 ? 3.817 -2.326 6.756 1.00 82.06 79 GLN A CA 1
ATOM 638 C C . GLN A 1 79 ? 4.046 -1.560 8.061 1.00 82.06 79 GLN A C 1
ATOM 640 O O . GLN A 1 79 ? 3.433 -1.913 9.065 1.00 82.06 79 GLN A O 1
ATOM 645 N N . GLN A 1 80 ? 4.898 -0.532 8.066 1.00 83.94 80 GLN A N 1
ATOM 646 C CA . GLN A 1 80 ? 5.090 0.319 9.245 1.00 83.94 80 GLN A CA 1
ATOM 647 C C . GLN A 1 80 ? 3.783 1.013 9.643 1.00 83.94 80 GLN A C 1
ATOM 649 O O . GLN A 1 80 ? 3.337 0.861 10.779 1.00 83.94 80 GLN A O 1
ATOM 654 N N . GLN A 1 81 ? 3.096 1.658 8.694 1.00 80.44 81 GLN A N 1
ATOM 655 C CA . GLN A 1 81 ? 1.803 2.287 8.984 1.00 80.44 81 GLN A CA 1
ATOM 656 C C . GLN A 1 81 ? 0.737 1.281 9.433 1.00 80.44 81 GLN A C 1
ATOM 658 O O . GLN A 1 81 ? -0.056 1.569 10.329 1.00 80.44 81 GLN A O 1
ATOM 663 N N . ALA A 1 82 ? 0.701 0.091 8.830 1.00 80.06 82 ALA A N 1
ATOM 664 C CA . ALA A 1 82 ? -0.235 -0.952 9.231 1.00 80.06 82 ALA A CA 1
ATOM 665 C C . ALA A 1 82 ? 0.030 -1.430 10.665 1.00 80.06 82 ALA A C 1
ATOM 667 O O . ALA A 1 82 ? -0.920 -1.631 11.416 1.00 80.06 82 ALA A O 1
ATOM 668 N N . LYS A 1 83 ? 1.298 -1.572 11.068 1.00 77.94 83 LYS A N 1
ATOM 669 C CA . LYS A 1 83 ? 1.668 -1.954 12.438 1.00 77.94 83 LYS A CA 1
ATOM 670 C C . LYS A 1 83 ? 1.264 -0.895 13.457 1.00 77.94 83 LYS A C 1
ATOM 672 O O . LYS A 1 83 ? 0.730 -1.257 14.500 1.00 77.94 83 LYS A O 1
ATOM 677 N N . GLU A 1 84 ? 1.454 0.384 13.149 1.00 77.00 84 GLU A N 1
ATOM 678 C CA . GLU A 1 84 ? 1.024 1.483 14.024 1.00 77.00 84 GLU A CA 1
ATOM 679 C C . GLU A 1 84 ? -0.500 1.501 14.205 1.00 77.00 84 GLU A C 1
ATOM 681 O O . GLU A 1 84 ? -0.994 1.573 15.329 1.00 77.00 84 GLU A O 1
ATOM 686 N N . ARG A 1 85 ? -1.262 1.328 13.118 1.00 76.88 85 ARG A N 1
ATOM 687 C CA . ARG A 1 85 ? -2.732 1.246 13.183 1.00 76.88 85 ARG A CA 1
ATOM 688 C C . ARG A 1 85 ? -3.215 0.004 13.926 1.00 76.88 85 ARG A C 1
ATOM 690 O O . ARG A 1 85 ? -4.158 0.085 14.703 1.00 76.88 85 ARG A O 1
ATOM 697 N N . GLN A 1 86 ? -2.563 -1.138 13.717 1.00 79.00 86 GLN A N 1
ATOM 698 C CA . GLN A 1 86 ? -2.883 -2.370 14.437 1.00 79.00 86 GLN A CA 1
ATOM 699 C C . GLN A 1 86 ? -2.554 -2.267 15.925 1.00 79.00 86 GLN A C 1
ATOM 701 O O . GLN A 1 86 ? -3.266 -2.851 16.732 1.00 79.00 86 GLN A O 1
ATOM 706 N N . ALA A 1 87 ? -1.501 -1.542 16.308 1.00 75.94 87 ALA A N 1
ATOM 707 C CA . ALA A 1 87 ? -1.188 -1.313 17.713 1.00 75.94 87 ALA A CA 1
ATOM 708 C C . ALA A 1 87 ? -2.280 -0.476 18.395 1.00 75.94 87 ALA A C 1
ATOM 710 O O . ALA A 1 87 ? -2.736 -0.853 19.470 1.00 75.94 87 ALA A O 1
ATOM 711 N N . ALA A 1 88 ? -2.755 0.593 17.749 1.00 74.38 88 ALA A N 1
ATOM 712 C CA . ALA A 1 88 ? -3.867 1.393 18.263 1.00 74.38 88 ALA A CA 1
ATOM 713 C C . ALA A 1 88 ? -5.169 0.576 18.367 1.00 74.38 88 ALA A C 1
ATOM 715 O O . ALA A 1 88 ? -5.792 0.548 19.425 1.00 74.38 88 ALA A O 1
ATOM 716 N N . ALA A 1 89 ? -5.519 -0.171 17.314 1.00 76.50 89 ALA A N 1
ATOM 717 C CA . ALA A 1 89 ? -6.718 -1.008 17.299 1.00 76.50 89 ALA A CA 1
ATOM 718 C C . ALA A 1 89 ? -6.688 -2.105 18.375 1.00 76.50 89 ALA A C 1
ATOM 720 O O . ALA A 1 89 ? -7.698 -2.359 19.019 1.00 76.50 89 ALA A O 1
ATOM 721 N N . LYS A 1 90 ? -5.526 -2.720 18.631 1.00 81.25 90 LYS A N 1
ATOM 722 C CA . LYS A 1 90 ? -5.385 -3.723 19.698 1.00 81.25 90 LYS A CA 1
ATOM 723 C C . LYS A 1 90 ? -5.628 -3.140 21.085 1.00 81.25 90 LYS A C 1
ATOM 725 O O . LYS A 1 90 ? -6.242 -3.802 21.910 1.00 81.25 90 LYS A O 1
ATOM 730 N N . VAL A 1 91 ? -5.172 -1.915 21.343 1.00 78.75 91 VAL A N 1
ATOM 731 C CA . VAL A 1 91 ? -5.414 -1.246 22.630 1.00 78.75 91 VAL A CA 1
ATOM 732 C C . VAL A 1 91 ? -6.902 -0.937 22.807 1.00 78.75 91 VAL A C 1
ATOM 734 O O . VAL A 1 91 ? -7.437 -1.124 23.897 1.00 78.75 91 VAL A O 1
ATOM 737 N N . GLU A 1 92 ? -7.587 -0.502 21.749 1.00 77.88 92 GLU A N 1
ATOM 738 C CA . GLU A 1 92 ? -9.038 -0.283 21.778 1.00 77.88 92 GLU A CA 1
ATOM 739 C C . GLU A 1 92 ? -9.813 -1.593 21.967 1.00 77.88 92 GLU A C 1
ATOM 741 O O . GLU A 1 92 ? -10.707 -1.657 22.810 1.00 77.88 92 GLU A O 1
ATOM 746 N N . GLU A 1 93 ? -9.432 -2.661 21.263 1.00 81.06 93 GLU A N 1
ATOM 747 C CA . GLU A 1 93 ? -10.022 -3.992 21.434 1.00 81.06 93 GLU A CA 1
ATOM 748 C C . GLU A 1 93 ? -9.809 -4.532 22.851 1.00 81.06 93 GLU A C 1
ATOM 750 O O . GLU A 1 93 ? -10.736 -5.082 23.442 1.00 81.06 93 GLU A O 1
ATOM 755 N N . GLU A 1 94 ? -8.619 -4.370 23.434 1.00 83.62 94 GLU A N 1
ATOM 756 C CA . GLU A 1 94 ? -8.354 -4.788 24.813 1.00 83.62 94 GLU A CA 1
ATOM 757 C C . GLU A 1 94 ? -9.196 -3.997 25.818 1.00 83.62 94 GLU A C 1
ATOM 759 O O . GLU A 1 94 ? -9.786 -4.597 26.718 1.00 83.62 94 GLU A O 1
ATOM 764 N N . ARG A 1 95 ? -9.336 -2.677 25.641 1.00 82.56 95 ARG A N 1
ATOM 765 C CA . ARG A 1 95 ? -10.223 -1.849 26.476 1.00 82.56 95 ARG A CA 1
ATOM 766 C C . ARG A 1 95 ? -11.679 -2.285 26.357 1.00 82.56 95 ARG A C 1
ATOM 768 O O . ARG A 1 95 ? -12.332 -2.490 27.378 1.00 82.56 95 ARG A O 1
ATOM 775 N N . ALA A 1 96 ? -12.162 -2.503 25.136 1.00 82.88 96 ALA A N 1
ATOM 776 C CA . ALA A 1 96 ? -13.515 -2.985 24.886 1.00 82.88 96 ALA A CA 1
ATOM 777 C C . ALA A 1 96 ? -13.746 -4.376 25.497 1.00 82.88 96 ALA A C 1
ATOM 779 O O . ALA A 1 96 ? -14.797 -4.629 26.083 1.00 82.88 96 ALA A O 1
ATOM 780 N N . ARG A 1 97 ? -12.752 -5.272 25.436 1.00 84.19 97 ARG A N 1
ATOM 781 C CA . ARG A 1 97 ? -12.826 -6.596 26.070 1.00 84.19 97 ARG A CA 1
ATOM 782 C C . ARG A 1 97 ? -12.925 -6.492 27.584 1.00 84.19 97 ARG A C 1
ATOM 784 O O . ARG A 1 97 ? -13.805 -7.126 28.159 1.00 84.19 97 ARG A O 1
ATOM 791 N N . VAL A 1 98 ? -12.085 -5.682 28.225 1.00 86.19 98 VAL A N 1
ATOM 792 C CA . VAL A 1 98 ? -12.140 -5.479 29.682 1.00 86.19 98 VAL A CA 1
ATOM 793 C C . VAL A 1 98 ? -13.478 -4.864 30.100 1.00 86.19 98 VAL A C 1
ATOM 795 O O . VAL A 1 98 ? -14.078 -5.330 31.066 1.00 86.19 98 VAL A O 1
ATOM 798 N N . ALA A 1 99 ? -13.977 -3.869 29.363 1.00 82.94 99 ALA A N 1
ATOM 799 C CA . ALA A 1 99 ? -15.292 -3.281 29.615 1.00 82.94 99 ALA A CA 1
ATOM 800 C C . ALA A 1 99 ? -16.409 -4.328 29.478 1.00 82.94 99 ALA A C 1
ATOM 802 O O . ALA A 1 99 ? -17.210 -4.485 30.395 1.00 82.94 99 ALA A O 1
ATOM 803 N N . SER A 1 100 ? -16.404 -5.122 28.399 1.00 82.25 100 SER A N 1
ATOM 804 C CA . SER A 1 100 ? -17.408 -6.172 28.178 1.00 82.25 100 SER A CA 1
ATOM 805 C C . SER A 1 100 ? -17.408 -7.242 29.273 1.00 82.25 100 SER A C 1
ATOM 807 O O . SER A 1 100 ? -18.473 -7.639 29.737 1.00 82.25 100 SER A O 1
ATOM 809 N N . GLN A 1 101 ? -16.229 -7.653 29.754 1.00 86.00 101 GLN A N 1
ATOM 810 C CA . GLN A 1 101 ? -16.115 -8.619 30.849 1.00 86.00 101 GLN A CA 1
ATOM 811 C C . GLN A 1 101 ? -16.717 -8.068 32.142 1.00 86.00 101 GLN A C 1
ATOM 813 O O . GLN A 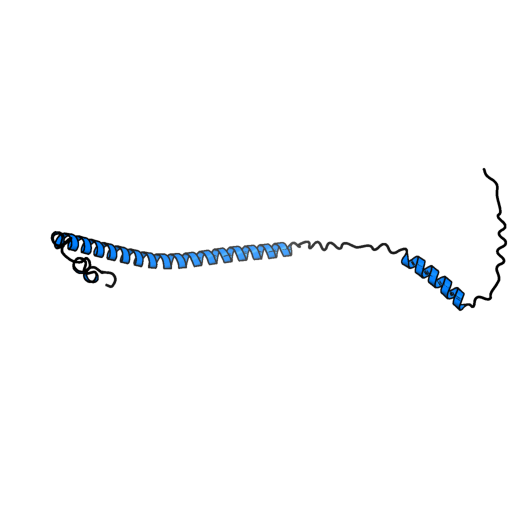1 101 ? -17.510 -8.753 32.781 1.00 86.00 101 GLN A O 1
ATOM 818 N N . LYS A 1 102 ? -16.419 -6.810 32.489 1.00 86.50 102 LYS A N 1
ATOM 819 C CA . LYS A 1 102 ? -17.019 -6.148 33.658 1.00 86.50 102 LYS A CA 1
ATOM 820 C C . LYS A 1 102 ? -18.535 -6.013 33.529 1.00 86.50 102 LYS A C 1
ATOM 822 O O . LYS A 1 102 ? -19.260 -6.238 34.499 1.00 86.50 102 LYS A O 1
ATOM 827 N N . SER A 1 103 ? -19.025 -5.672 32.340 1.00 81.69 103 SER A N 1
ATOM 828 C CA . SER A 1 103 ? -20.459 -5.600 32.055 1.00 81.69 103 SER A CA 1
ATOM 829 C C . SER A 1 103 ? -21.139 -6.955 32.238 1.00 81.69 103 SER A C 1
ATOM 831 O O . SER A 1 103 ? -22.197 -7.034 32.863 1.00 81.69 103 SER A O 1
ATOM 833 N N . ASP A 1 104 ? -20.526 -8.032 31.753 1.00 84.44 104 ASP A N 1
ATOM 834 C CA . ASP A 1 104 ? -21.071 -9.381 31.879 1.00 84.44 104 ASP A CA 1
ATOM 835 C C . ASP A 1 104 ? -21.021 -9.896 33.323 1.00 84.44 104 ASP A C 1
ATOM 837 O O . ASP A 1 104 ? -21.997 -10.482 33.793 1.00 84.44 104 ASP A O 1
ATOM 841 N N . GLU A 1 105 ? -19.957 -9.608 34.073 1.00 85.44 105 GLU A N 1
ATOM 842 C CA . GLU A 1 105 ? -19.882 -9.894 35.512 1.00 85.44 105 GLU A CA 1
ATOM 843 C C . GLU A 1 105 ? -20.973 -9.145 36.295 1.00 85.44 105 GLU A C 1
ATOM 845 O O . GLU A 1 105 ? -21.676 -9.745 37.113 1.00 85.44 105 GLU A O 1
ATOM 850 N N . CYS A 1 106 ? -21.186 -7.858 36.003 1.00 83.94 106 CYS A N 1
ATOM 851 C CA . CYS A 1 106 ? -22.257 -7.048 36.595 1.00 83.94 106 CYS A CA 1
ATOM 852 C C . CYS A 1 106 ? -23.644 -7.634 36.291 1.00 83.94 106 CYS A C 1
ATOM 854 O O . CYS A 1 106 ? -24.489 -7.752 37.186 1.00 83.94 106 CYS A O 1
ATOM 856 N N . ARG A 1 107 ? -23.874 -8.071 35.045 1.00 79.12 107 ARG A N 1
ATOM 857 C CA . ARG A 1 107 ? -25.117 -8.743 34.640 1.00 79.12 107 ARG A CA 1
ATOM 858 C C . ARG A 1 107 ? -25.314 -10.046 35.406 1.00 79.12 107 ARG A C 1
ATOM 860 O O . ARG A 1 107 ? -26.393 -10.253 35.952 1.00 79.12 107 ARG A O 1
ATOM 867 N N . GLN A 1 108 ? -24.292 -10.892 35.512 1.00 82.81 108 GLN A N 1
ATOM 868 C CA . GLN A 1 108 ? -24.386 -12.157 36.248 1.00 82.81 108 GLN A CA 1
ATOM 869 C C . GLN A 1 108 ? -24.702 -11.945 37.732 1.00 82.81 108 GLN A C 1
ATOM 871 O O . GLN A 1 108 ? -25.573 -12.626 38.276 1.00 82.81 108 GLN A O 1
ATOM 876 N N . GLN A 1 109 ? -24.066 -10.967 38.380 1.00 82.62 109 GLN A N 1
ATOM 877 C CA . GLN A 1 109 ? -24.357 -10.632 39.777 1.00 82.62 109 GLN A CA 1
ATOM 878 C C . GLN A 1 109 ? -25.796 -10.143 39.961 1.00 82.62 109 GLN A C 1
ATOM 880 O O . GLN A 1 109 ? -26.479 -10.576 40.890 1.00 82.62 109 GLN A O 1
ATOM 885 N N . LYS A 1 110 ? -26.297 -9.289 39.061 1.00 78.50 110 LYS A N 1
ATOM 886 C CA . LYS A 1 110 ? -27.693 -8.832 39.109 1.00 78.50 110 LYS A CA 1
ATOM 887 C C . LYS A 1 110 ? -28.689 -9.962 38.884 1.00 78.50 110 LYS A C 1
ATOM 889 O O . LYS A 1 110 ? -29.711 -9.997 39.562 1.00 78.50 110 LYS A O 1
ATOM 894 N N . VAL A 1 111 ? -28.395 -10.886 37.974 1.00 77.56 111 VAL A N 1
ATOM 895 C CA . VAL A 1 111 ? -29.233 -12.069 37.734 1.00 77.56 111 VAL A CA 1
ATOM 896 C C . VAL A 1 111 ? -29.286 -12.951 38.971 1.00 77.56 111 VAL A C 1
ATOM 898 O O . VAL A 1 111 ? -30.370 -13.376 39.356 1.00 77.56 111 VAL A O 1
ATOM 901 N N . ALA A 1 112 ? -28.149 -13.175 39.631 1.00 79.25 112 ALA A N 1
ATOM 902 C CA . ALA A 1 112 ? -28.102 -13.925 40.880 1.00 79.25 112 ALA A CA 1
ATOM 903 C C . ALA A 1 112 ? -28.879 -13.216 42.005 1.00 79.25 112 ALA A C 1
ATOM 905 O O . ALA A 1 112 ? -29.650 -13.857 42.714 1.00 79.25 112 ALA A O 1
ATOM 906 N N . ALA A 1 113 ? -28.745 -11.892 42.133 1.00 75.50 113 ALA A N 1
ATOM 907 C CA . ALA A 1 113 ? -29.461 -11.100 43.136 1.00 75.50 113 ALA A CA 1
ATOM 908 C C . ALA A 1 113 ? -30.976 -11.010 42.878 1.00 75.50 113 ALA A C 1
ATOM 910 O O . ALA A 1 113 ? -31.759 -10.881 43.815 1.00 75.50 113 ALA A O 1
ATOM 911 N N . LYS A 1 114 ? -31.398 -11.079 41.611 1.00 73.69 114 LYS A N 1
ATOM 912 C CA . LYS A 1 114 ? -32.805 -11.058 41.189 1.00 73.69 114 LYS A CA 1
ATOM 913 C C . LYS A 1 114 ? -33.328 -12.445 40.798 1.00 73.69 114 LYS A C 1
ATOM 915 O O . LYS A 1 114 ? -34.355 -12.527 40.128 1.00 73.69 114 LYS A O 1
ATOM 920 N N . ALA A 1 115 ? -32.666 -13.527 41.211 1.00 73.00 115 ALA A N 1
ATOM 921 C CA . ALA A 1 115 ? -33.028 -14.887 40.807 1.00 73.00 115 ALA A CA 1
ATOM 922 C C . ALA A 1 115 ? -34.491 -15.237 41.142 1.00 73.00 115 ALA A C 1
ATOM 924 O O . ALA A 1 115 ? -35.186 -15.848 40.334 1.00 73.00 115 ALA A O 1
ATOM 925 N N . ASP A 1 116 ? -34.998 -14.745 42.275 1.00 70.31 116 ASP A N 1
ATOM 926 C CA . ASP A 1 116 ? -36.377 -14.970 42.737 1.00 70.31 116 ASP A CA 1
ATOM 927 C C . ASP A 1 116 ? -37.453 -14.205 41.939 1.00 70.31 116 ASP A C 1
ATOM 929 O O . ASP A 1 116 ? -38.657 -14.472 42.064 1.00 70.31 116 ASP A O 1
ATOM 933 N N . LEU A 1 117 ? -37.025 -13.235 41.126 1.00 68.56 117 LEU A N 1
ATOM 934 C CA . LEU A 1 117 ? -37.860 -12.397 40.263 1.00 68.56 117 LEU A CA 1
ATOM 935 C C . LEU A 1 117 ? -37.890 -12.912 38.813 1.00 68.56 117 LEU A C 1
ATOM 937 O O . LEU A 1 117 ? -38.716 -12.460 38.014 1.00 68.56 117 LEU A O 1
ATOM 941 N N . ILE A 1 118 ? -37.038 -13.888 38.473 1.00 65.44 118 ILE A N 1
ATOM 942 C CA . ILE A 1 118 ? -36.995 -14.519 37.150 1.00 65.44 118 ILE A CA 1
ATOM 943 C C . ILE A 1 118 ? -38.341 -15.214 36.888 1.00 65.44 118 ILE A C 1
ATOM 945 O O . ILE A 1 118 ? -38.728 -16.146 37.588 1.00 65.44 118 ILE A O 1
ATOM 949 N N . GLY A 1 119 ? -39.075 -14.736 35.878 1.00 66.12 119 GLY A N 1
ATOM 950 C CA . GLY A 1 119 ? -40.403 -15.243 35.506 1.00 66.12 119 GLY A CA 1
ATOM 951 C C . GLY A 1 119 ? -41.592 -14.508 36.140 1.00 66.12 119 GLY A C 1
ATOM 952 O O . GLY A 1 119 ? -42.731 -14.840 35.819 1.00 66.12 119 GLY A O 1
ATOM 953 N N . LYS A 1 120 ? -41.357 -13.508 37.004 1.00 67.94 120 LYS A N 1
ATOM 954 C CA . LYS A 1 120 ? -42.411 -12.661 37.603 1.00 67.94 120 LYS A CA 1
ATOM 955 C C . LYS A 1 120 ? -42.422 -11.221 37.086 1.00 67.94 120 LYS A C 1
ATOM 957 O O . LYS A 1 120 ? -43.455 -10.568 37.185 1.00 67.94 120 LYS A O 1
ATOM 962 N N . VAL A 1 121 ? -41.306 -10.739 36.544 1.00 67.50 121 VAL A N 1
ATOM 963 C CA . VAL A 1 121 ? -41.154 -9.376 36.006 1.00 67.50 121 VAL A CA 1
ATOM 964 C C . VAL A 1 121 ? -40.649 -9.396 34.567 1.00 67.50 121 VAL A C 1
ATOM 966 O O . VAL A 1 121 ? -40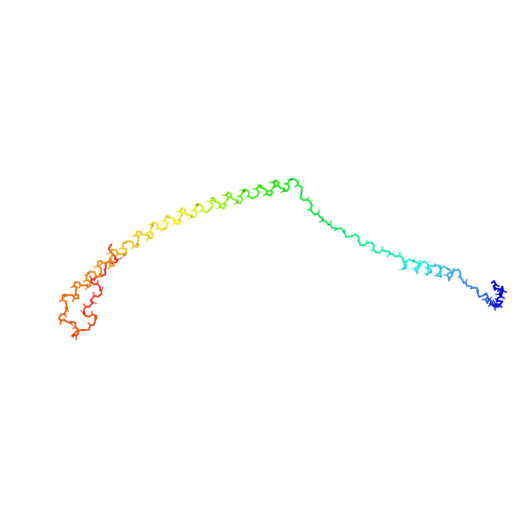.055 -10.380 34.116 1.00 67.50 121 VAL A O 1
ATOM 969 N N . THR A 1 122 ? -40.937 -8.322 33.832 1.00 66.44 122 THR A N 1
ATOM 970 C CA . THR A 1 122 ? -40.529 -8.143 32.436 1.00 66.44 122 THR A CA 1
ATOM 971 C C . THR A 1 122 ? -39.006 -8.036 32.326 1.00 66.44 122 THR A C 1
ATOM 973 O O . THR A 1 122 ? -38.312 -7.617 33.252 1.00 66.44 122 THR A O 1
ATOM 976 N N . TYR A 1 123 ? -38.471 -8.463 31.182 1.00 62.06 123 TYR A N 1
ATOM 977 C CA . TYR A 1 123 ? -37.030 -8.588 30.951 1.00 62.06 123 TYR A CA 1
ATOM 978 C C . TYR A 1 123 ? -36.263 -7.266 31.170 1.00 62.06 123 TYR A C 1
ATOM 980 O O . TYR A 1 123 ? -35.182 -7.285 31.761 1.00 62.06 123 TYR A O 1
ATOM 988 N N . ASP A 1 124 ? -36.874 -6.132 30.808 1.00 62.94 124 ASP A N 1
ATOM 989 C CA . ASP A 1 124 ? -36.308 -4.785 30.975 1.00 62.94 124 ASP A CA 1
ATOM 990 C C . ASP A 1 124 ? -36.198 -4.342 32.447 1.00 62.94 124 ASP A C 1
ATOM 992 O O . ASP A 1 124 ? -35.272 -3.626 32.816 1.00 62.94 124 ASP A O 1
ATOM 996 N N . GLU A 1 125 ? -37.089 -4.806 33.331 1.00 62.56 125 GLU A N 1
ATOM 997 C CA . GLU A 1 125 ? -37.004 -4.512 34.773 1.00 62.56 125 GLU A CA 1
ATOM 998 C C . GLU A 1 125 ? -35.957 -5.386 35.482 1.00 62.56 125 GLU A C 1
ATOM 1000 O O . GLU A 1 125 ? -35.419 -5.038 36.546 1.00 62.56 125 GLU A O 1
ATOM 1005 N N . LEU A 1 126 ? -35.635 -6.541 34.896 1.00 62.34 126 LEU A N 1
ATOM 1006 C CA . LEU A 1 126 ? -34.601 -7.432 35.405 1.00 62.34 126 LEU A CA 1
ATOM 1007 C C . LEU A 1 126 ? -33.208 -6.903 35.031 1.00 62.34 126 LEU A C 1
ATOM 1009 O O . LEU A 1 126 ? -32.360 -6.735 35.918 1.00 62.34 126 LEU A O 1
ATOM 1013 N N . TYR A 1 127 ? -33.023 -6.565 33.754 1.00 59.16 127 TYR A N 1
ATOM 1014 C CA . TYR A 1 127 ? -31.790 -6.048 33.171 1.00 59.16 127 TYR A CA 1
ATOM 1015 C C . TYR A 1 127 ? -31.935 -4.560 32.852 1.00 59.16 127 TYR A C 1
ATOM 1017 O O . TYR A 1 127 ? -32.153 -4.169 31.714 1.00 59.16 127 TYR A O 1
ATOM 1025 N N . ASP A 1 128 ? -31.772 -3.714 33.866 1.00 64.06 128 ASP A N 1
ATOM 1026 C CA . ASP A 1 128 ? -31.594 -2.278 33.650 1.00 64.06 128 ASP A CA 1
ATOM 1027 C C . ASP A 1 128 ? -30.244 -2.053 32.941 1.00 64.06 128 ASP A C 1
ATOM 1029 O O . ASP A 1 128 ? -29.182 -2.033 33.579 1.00 64.06 128 ASP A O 1
ATOM 1033 N N . TYR A 1 129 ? -30.296 -2.019 31.605 1.00 59.94 129 TYR A N 1
ATOM 1034 C CA . TYR A 1 129 ? -29.151 -2.045 30.689 1.00 59.94 129 TYR A CA 1
ATOM 1035 C C . TYR A 1 129 ? -28.158 -0.904 30.931 1.00 59.94 129 TYR A C 1
ATOM 1037 O O . TYR A 1 129 ? -26.962 -1.087 30.728 1.00 59.94 129 TYR A O 1
ATOM 1045 N N . SER A 1 130 ? -28.641 0.229 31.442 1.00 64.56 130 SER A N 1
ATOM 1046 C CA . SER A 1 130 ? -27.858 1.450 31.648 1.00 64.56 130 SER A CA 1
ATOM 1047 C C . SER A 1 130 ? -26.832 1.359 32.786 1.00 64.56 130 SER A C 1
ATOM 1049 O O . SER A 1 130 ? -25.842 2.079 32.796 1.00 64.56 130 SER A O 1
ATOM 1051 N N . VAL A 1 131 ? -27.043 0.462 33.753 1.00 69.56 131 VAL A N 1
ATOM 1052 C CA . VAL A 1 131 ? -26.265 0.433 35.007 1.00 69.56 131 VAL A CA 1
ATOM 1053 C C . VAL A 1 131 ? -25.008 -0.439 34.908 1.00 69.56 131 VAL A C 1
ATOM 1055 O O . VAL A 1 131 ? -24.130 -0.352 35.761 1.00 69.56 131 VAL A O 1
ATOM 1058 N N . CYS A 1 132 ? -24.932 -1.320 33.910 1.00 70.94 132 CYS A N 1
ATOM 1059 C CA . CYS A 1 132 ? -23.785 -2.210 33.703 1.00 70.94 132 CYS A CA 1
ATOM 1060 C C . CYS A 1 132 ? -23.019 -1.888 32.406 1.00 70.94 132 CYS A C 1
ATOM 1062 O O . CYS A 1 132 ? -22.199 -2.707 31.991 1.00 70.94 132 CYS A O 1
ATOM 1064 N N . ASP A 1 133 ? -23.285 -0.757 31.746 1.00 72.12 133 ASP A N 1
ATOM 1065 C CA . ASP A 1 133 ? -22.511 -0.321 30.579 1.00 72.12 133 ASP A CA 1
ATOM 1066 C C . ASP A 1 133 ? -21.294 0.490 31.036 1.00 72.12 133 ASP A C 1
ATOM 1068 O O . ASP A 1 133 ? -21.417 1.604 31.534 1.00 72.12 133 ASP A O 1
ATOM 1072 N N . PHE A 1 134 ? -20.105 -0.098 30.886 1.00 69.50 134 PHE A N 1
ATOM 1073 C CA . PHE A 1 134 ? -18.825 0.504 31.282 1.00 69.50 134 PHE A CA 1
ATOM 1074 C C . PHE A 1 134 ? -18.013 0.977 30.064 1.00 69.50 134 PHE A C 1
ATOM 1076 O O . PHE A 1 134 ? -16.784 0.981 30.094 1.00 69.50 134 PHE A O 1
ATOM 1083 N N . SER A 1 135 ? -18.683 1.308 28.956 1.00 61.88 135 SER A N 1
ATOM 1084 C CA . SER A 1 135 ? -18.042 1.631 27.675 1.00 61.88 135 SER A CA 1
ATOM 1085 C C . SER A 1 135 ? -17.541 3.077 27.542 1.00 61.88 135 SER A C 1
ATOM 1087 O O . SER A 1 135 ? -16.950 3.389 26.511 1.00 61.88 135 SER A O 1
ATOM 1089 N N . GLU A 1 136 ? -17.767 3.952 28.531 1.00 53.28 136 GLU A N 1
ATOM 1090 C CA . GLU A 1 136 ? -17.572 5.412 28.390 1.00 53.28 136 GLU A CA 1
ATOM 1091 C C . GLU A 1 136 ? -16.704 6.101 29.470 1.00 53.28 136 GLU A C 1
ATOM 1093 O O . GLU A 1 136 ? -16.677 7.331 29.509 1.00 53.28 136 GLU A O 1
ATOM 1098 N N . GLU A 1 137 ? -15.957 5.372 30.311 1.00 46.16 137 GLU A N 1
ATOM 1099 C CA . GLU A 1 137 ? -15.002 5.985 31.270 1.00 46.16 137 GLU A CA 1
ATOM 1100 C C . GLU A 1 137 ? -13.534 5.955 30.812 1.00 46.16 137 GLU A C 1
ATOM 1102 O O . GLU A 1 137 ? -13.049 4.887 30.363 1.00 46.16 137 GLU A O 1
#

Sequence (137 aa):
MQRGGQVTGQYRVNRRRIGKKAMALSRTSLLLERKMSVAPKQRRKVAFIWRPTRVHYALFAGLVAFFMIGTAGYAYYQQQQAKERQAAAKVEEERARVASQKSDECRQQKVAAKADLIGKVTYDELYDYSVCDFSEE